Protein AF-A0A443LFC1-F1 (afdb_monomer_lite)

Organism: NCBI:txid1358

Foldseek 3Di:
DPPDDPLNVLQVLLVVQQVLLVVLLVVDDQWDQPCPVVPDDDPPSTDGSNCLNVLSVQSNVLSVCLVVCCVPDDPVVNVVSVVVSVVSSCVSVVVSVVSVVD

Secondary structure (DSSP, 8-state):
-PPPPHHHHHHHHHHHHHHHHHHHHHHS-SEE---GGGTS--S---EEGGGGGHHHHHHHHHHHHHHHHTTTS-HHHHHHHHHHHHHHHHHHHHHHHHHHH-

Structure (mmCIF, N/CA/C/O backbone):
data_AF-A0A443LFC1-F1
#
_entry.id   AF-A0A443LFC1-F1
#
loop_
_atom_site.group_PDB
_atom_site.id
_atom_site.type_symbol
_atom_site.label_atom_id
_atom_site.label_alt_id
_atom_site.label_comp_id
_atom_site.label_asym_id
_atom_site.label_entity_id
_atom_site.label_seq_id
_atom_site.pdbx_PDB_ins_code
_atom_site.Cartn_x
_atom_site.Cartn_y
_atom_site.Cartn_z
_atom_site.occupancy
_atom_site.B_iso_or_equiv
_atom_site.auth_seq_id
_atom_site.auth_comp_id
_atom_site.auth_asym_id
_atom_site.auth_atom_id
_atom_site.pdbx_PDB_model_num
ATOM 1 N N . MET A 1 1 ? 25.690 -10.803 1.299 1.00 41.12 1 MET A N 1
ATOM 2 C CA . MET A 1 1 ? 24.328 -10.240 1.474 1.00 41.12 1 MET A CA 1
ATOM 3 C C . MET A 1 1 ? 23.576 -10.351 0.150 1.00 41.12 1 MET A C 1
ATOM 5 O O . MET A 1 1 ? 24.086 -9.860 -0.850 1.00 41.12 1 MET A O 1
ATOM 9 N N . LYS A 1 2 ? 22.422 -11.035 0.097 1.00 43.47 2 LYS A N 1
ATOM 10 C CA . LYS A 1 2 ? 21.580 -11.079 -1.117 1.00 43.47 2 LYS A CA 1
ATOM 11 C C . LYS A 1 2 ? 20.999 -9.678 -1.3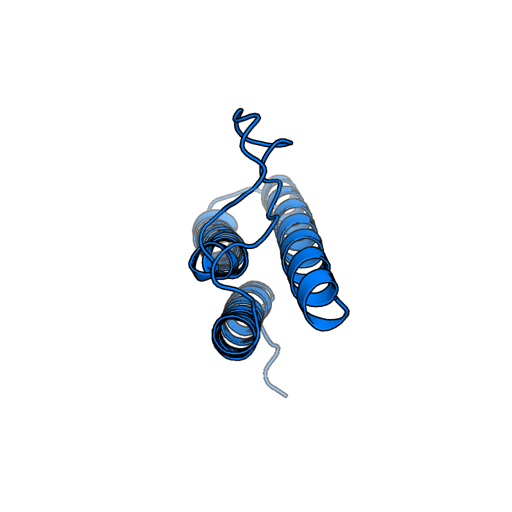53 1.00 43.47 2 LYS A C 1
ATOM 13 O O . LYS A 1 2 ? 20.335 -9.157 -0.464 1.00 43.47 2 LYS A O 1
ATOM 18 N N . LYS A 1 3 ? 21.259 -9.066 -2.517 1.00 48.81 3 LYS A N 1
ATOM 19 C CA . LYS A 1 3 ? 20.611 -7.804 -2.914 1.00 48.81 3 LYS A CA 1
ATOM 20 C C . LYS A 1 3 ? 19.103 -8.046 -2.970 1.00 48.81 3 LYS A C 1
ATOM 22 O O . LYS A 1 3 ? 18.643 -8.868 -3.759 1.00 48.81 3 LYS A O 1
ATOM 27 N N . ILE A 1 4 ? 18.351 -7.367 -2.111 1.00 56.28 4 ILE A N 1
ATOM 28 C CA . ILE A 1 4 ? 16.892 -7.354 -2.195 1.00 56.28 4 ILE A CA 1
ATOM 29 C C . ILE A 1 4 ? 16.545 -6.601 -3.480 1.00 56.28 4 ILE A C 1
ATOM 31 O O . ILE A 1 4 ? 16.905 -5.439 -3.649 1.00 56.28 4 ILE A O 1
ATOM 35 N N . GLU A 1 5 ? 15.895 -7.281 -4.418 1.00 72.75 5 GLU A N 1
ATOM 36 C CA . GLU A 1 5 ? 15.368 -6.636 -5.617 1.00 72.75 5 GLU A CA 1
ATOM 37 C C . GLU A 1 5 ? 14.223 -5.704 -5.194 1.00 72.75 5 GLU A C 1
ATOM 39 O O . GLU A 1 5 ? 13.313 -6.148 -4.499 1.00 72.75 5 GLU A O 1
ATOM 44 N N . LEU A 1 6 ? 14.244 -4.433 -5.619 1.00 71.44 6 LEU A N 1
ATOM 45 C CA . LEU A 1 6 ? 13.211 -3.433 -5.288 1.00 71.44 6 LEU A CA 1
ATOM 46 C C . LEU A 1 6 ? 11.757 -3.945 -5.405 1.00 71.44 6 LEU A C 1
ATOM 48 O O . LEU A 1 6 ? 10.976 -3.679 -4.498 1.00 71.44 6 LEU A O 1
ATOM 52 N N . PRO A 1 7 ? 11.368 -4.730 -6.432 1.00 73.88 7 PRO A N 1
ATOM 53 C CA . PRO A 1 7 ? 10.030 -5.327 -6.487 1.00 73.88 7 PRO A CA 1
ATOM 54 C C . PRO A 1 7 ? 9.680 -6.196 -5.269 1.00 73.88 7 PRO A C 1
ATOM 56 O O . PRO A 1 7 ? 8.554 -6.163 -4.784 1.00 73.88 7 PRO A O 1
ATOM 59 N N . ARG A 1 8 ? 10.650 -6.947 -4.733 1.00 84.06 8 ARG A N 1
ATOM 60 C CA . ARG A 1 8 ? 10.452 -7.788 -3.544 1.00 84.06 8 ARG A CA 1
ATOM 61 C C . ARG A 1 8 ? 10.298 -6.956 -2.276 1.00 84.06 8 ARG A C 1
ATOM 63 O O . ARG A 1 8 ? 9.591 -7.392 -1.377 1.00 84.06 8 ARG A O 1
ATOM 70 N N . LEU A 1 9 ? 10.921 -5.775 -2.215 1.00 88.81 9 LEU A N 1
ATOM 71 C CA . LEU A 1 9 ? 10.741 -4.837 -1.104 1.00 88.81 9 LEU A CA 1
ATOM 72 C C . LEU A 1 9 ? 9.286 -4.362 -1.023 1.00 88.81 9 LEU A C 1
ATOM 74 O O . LEU A 1 9 ? 8.703 -4.400 0.052 1.00 88.81 9 LEU A O 1
ATOM 78 N N . PHE A 1 10 ? 8.687 -3.978 -2.153 1.00 90.75 10 PHE A N 1
ATOM 79 C CA . PHE A 1 10 ? 7.296 -3.514 -2.196 1.00 90.75 10 PHE A CA 1
ATOM 80 C C . PHE A 1 10 ? 6.298 -4.607 -1.794 1.00 90.75 10 PHE A C 1
ATOM 82 O O . PHE A 1 10 ? 5.376 -4.355 -1.020 1.00 90.75 10 PHE A O 1
ATOM 89 N N . ILE A 1 11 ? 6.515 -5.841 -2.260 1.00 90.00 11 ILE A N 1
ATOM 90 C CA . ILE A 1 11 ? 5.692 -6.995 -1.866 1.00 90.00 11 ILE A CA 1
ATOM 91 C C . ILE A 1 11 ? 5.847 -7.281 -0.371 1.00 90.00 11 ILE A C 1
ATOM 93 O O . ILE A 1 11 ? 4.852 -7.445 0.330 1.00 90.00 11 ILE A O 1
ATOM 97 N N . PHE A 1 12 ? 7.084 -7.305 0.129 1.00 91.56 12 PHE A N 1
ATOM 98 C CA . PHE A 1 12 ? 7.355 -7.484 1.553 1.00 91.56 12 PHE A CA 1
ATOM 99 C C . PHE A 1 12 ? 6.654 -6.412 2.396 1.00 91.56 12 PHE A C 1
ATOM 101 O O . PHE A 1 12 ? 5.998 -6.739 3.380 1.00 91.56 12 PHE A O 1
ATOM 108 N N . TRP A 1 13 ? 6.734 -5.148 1.980 1.00 93.62 13 TRP A N 1
ATOM 109 C CA . TRP A 1 13 ? 6.086 -4.047 2.685 1.00 93.62 13 TRP A CA 1
ATOM 110 C C . TRP A 1 13 ? 4.562 -4.178 2.694 1.00 93.62 13 TRP A C 1
ATOM 112 O O . TRP A 1 13 ? 3.940 -3.974 3.728 1.00 93.62 13 TRP A O 1
ATOM 122 N N . SER A 1 14 ? 3.966 -4.626 1.586 1.00 92.69 14 SER A N 1
ATOM 123 C CA . SER A 1 14 ? 2.524 -4.902 1.518 1.00 92.69 14 SER A CA 1
ATOM 124 C C . SER A 1 14 ? 2.100 -5.943 2.562 1.00 92.69 14 SER A C 1
ATOM 126 O O . SER A 1 14 ? 1.069 -5.791 3.208 1.00 92.69 14 SER A O 1
ATOM 128 N N . ILE A 1 15 ? 2.909 -6.990 2.772 1.00 94.06 15 ILE A N 1
ATOM 129 C CA . ILE A 1 15 ? 2.654 -8.010 3.804 1.00 94.06 15 ILE A CA 1
ATOM 130 C C . ILE A 1 15 ? 2.712 -7.389 5.206 1.00 94.06 15 ILE A C 1
ATOM 132 O O . ILE A 1 15 ? 1.859 -7.686 6.042 1.00 94.06 15 ILE A O 1
ATOM 136 N N . VAL A 1 16 ? 3.680 -6.505 5.463 1.00 94.88 16 VAL A N 1
ATOM 137 C CA . VAL A 1 16 ? 3.756 -5.754 6.728 1.00 94.88 16 VAL A CA 1
ATOM 138 C C . VAL A 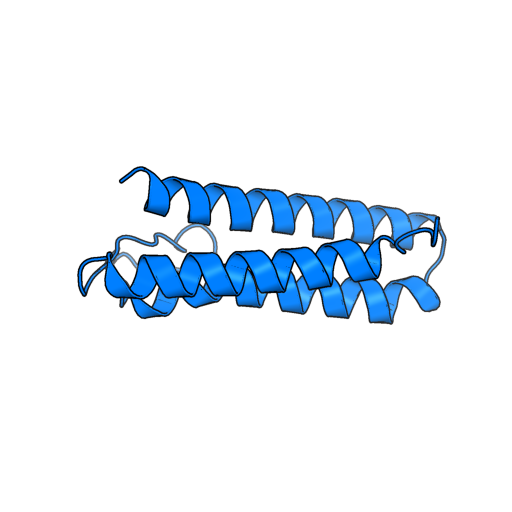1 16 ? 2.499 -4.903 6.923 1.00 94.88 16 VAL A C 1
ATOM 140 O O . VAL A 1 16 ? 1.892 -4.957 7.991 1.00 94.88 16 VAL A O 1
ATOM 143 N N . GLU A 1 17 ? 2.053 -4.183 5.893 1.00 94.31 17 GLU A N 1
ATOM 144 C CA . GLU A 1 17 ? 0.816 -3.398 5.938 1.00 94.31 17 GLU A CA 1
ATOM 145 C C . GLU A 1 17 ? -0.422 -4.274 6.199 1.00 94.31 17 GLU A C 1
ATOM 147 O O . GLU A 1 17 ? -1.281 -3.880 6.985 1.00 94.31 17 GLU A O 1
ATOM 152 N N . PHE A 1 18 ? -0.502 -5.486 5.632 1.00 95.88 18 PHE A N 1
ATOM 153 C CA . PHE A 1 18 ? -1.570 -6.449 5.939 1.00 95.88 18 PHE A CA 1
ATOM 154 C C . PHE A 1 18 ? -1.581 -6.862 7.414 1.00 95.88 18 PHE A C 1
ATOM 156 O O . PHE A 1 18 ? -2.651 -6.945 8.017 1.00 95.88 18 PHE A O 1
ATOM 163 N N . ILE A 1 19 ? -0.409 -7.103 8.007 1.00 95.62 19 ILE A N 1
ATOM 164 C CA . ILE A 1 19 ? -0.292 -7.449 9.430 1.00 95.62 19 ILE A CA 1
ATOM 165 C C . ILE A 1 19 ? -0.758 -6.275 10.297 1.00 95.62 19 ILE A C 1
ATOM 167 O O . ILE A 1 19 ? -1.556 -6.468 11.214 1.00 95.62 19 ILE A O 1
ATOM 171 N N . VAL A 1 20 ? -0.309 -5.055 9.991 1.00 94.00 20 VAL A N 1
ATOM 172 C CA . VAL A 1 20 ? -0.709 -3.846 10.729 1.00 94.00 20 VAL A CA 1
ATOM 173 C C . VAL A 1 20 ? -2.212 -3.598 10.596 1.00 94.00 20 VAL A C 1
ATOM 175 O O . VAL A 1 20 ? -2.881 -3.382 11.605 1.00 94.00 20 VAL A O 1
ATOM 178 N N . ALA A 1 21 ? -2.769 -3.706 9.387 1.00 92.12 21 ALA A N 1
ATOM 179 C CA . ALA A 1 21 ? -4.207 -3.615 9.145 1.00 92.12 21 ALA A CA 1
ATOM 180 C C . ALA A 1 21 ? -4.986 -4.678 9.936 1.00 92.12 21 ALA A C 1
ATOM 182 O O . ALA A 1 21 ? -6.026 -4.371 10.512 1.00 92.12 21 ALA A O 1
ATOM 183 N N . GLY A 1 22 ? -4.457 -5.903 10.031 1.00 93.62 22 GLY A N 1
ATOM 184 C CA . GLY A 1 22 ? -5.020 -6.973 10.853 1.00 93.62 22 GLY A CA 1
ATOM 185 C C . GLY A 1 22 ? -5.063 -6.620 12.338 1.00 93.62 22 GLY A C 1
ATOM 186 O O . GLY A 1 22 ? -6.101 -6.782 12.973 1.00 93.62 22 GLY A O 1
ATOM 187 N N . ILE A 1 23 ? -3.977 -6.074 12.888 1.00 92.81 23 ILE A N 1
ATOM 188 C CA . ILE A 1 23 ? -3.937 -5.602 14.283 1.00 92.81 23 ILE A CA 1
ATOM 189 C C . ILE A 1 23 ? -4.948 -4.469 14.498 1.00 92.81 23 ILE A C 1
ATOM 191 O O . ILE A 1 23 ? -5.677 -4.464 15.491 1.00 92.81 23 ILE A O 1
ATOM 195 N N . LEU A 1 24 ? -5.013 -3.516 13.567 1.00 89.94 24 LEU A N 1
ATOM 196 C CA . LEU A 1 24 ? -5.921 -2.375 13.645 1.00 89.94 24 LEU A CA 1
ATOM 197 C C . LEU A 1 24 ? -7.386 -2.782 13.517 1.00 89.94 24 LEU A C 1
ATOM 199 O O . LEU A 1 24 ? -8.221 -2.226 14.219 1.00 89.94 24 LEU A O 1
ATOM 203 N N . TYR A 1 25 ? -7.710 -3.787 12.707 1.00 90.06 25 TYR A N 1
ATOM 204 C CA . TYR A 1 25 ? -9.073 -4.299 12.573 1.00 90.06 25 TYR A CA 1
ATOM 205 C C . TYR A 1 25 ? -9.688 -4.707 13.924 1.00 90.06 25 TYR A C 1
ATOM 207 O O . TYR A 1 25 ? -10.872 -4.467 14.157 1.00 90.06 25 TYR A O 1
ATOM 215 N N . PHE A 1 26 ? -8.891 -5.270 14.838 1.00 89.19 26 PHE A N 1
ATOM 216 C CA . PHE A 1 26 ? -9.357 -5.636 16.182 1.00 89.19 26 PHE A CA 1
ATOM 217 C C . PHE A 1 26 ? -9.445 -4.455 17.157 1.00 89.19 26 PHE A C 1
ATOM 219 O O . PHE A 1 26 ? -10.138 -4.561 18.165 1.00 89.19 26 PHE A O 1
ATOM 226 N N . LYS A 1 27 ? -8.748 -3.348 16.880 1.00 88.19 27 LYS A N 1
ATOM 227 C CA . LYS A 1 27 ? -8.740 -2.147 17.730 1.00 88.19 27 LYS A CA 1
ATOM 228 C C . LYS A 1 27 ? -9.752 -1.093 17.291 1.00 88.19 27 LYS A C 1
ATOM 230 O O . LYS A 1 27 ? -10.230 -0.329 18.122 1.00 88.19 27 LYS A O 1
ATOM 235 N N . LEU A 1 28 ? -10.047 -1.031 15.997 1.00 85.31 28 LEU A N 1
ATOM 236 C CA . LEU A 1 28 ? -10.885 0.007 15.420 1.00 85.31 28 LEU A CA 1
ATOM 237 C C . LEU A 1 28 ? -12.373 -0.218 15.739 1.00 85.31 28 LEU A C 1
ATOM 239 O O . LEU A 1 28 ? -12.842 -1.365 15.749 1.00 85.31 28 LEU A O 1
ATOM 243 N N . PRO A 1 29 ? -13.137 0.872 15.951 1.00 83.69 29 PRO A N 1
ATOM 244 C CA . PRO A 1 29 ? -14.590 0.801 16.079 1.00 83.69 29 PRO A CA 1
ATOM 245 C C . PRO A 1 29 ? -15.212 0.248 14.792 1.00 83.69 29 PRO A C 1
ATOM 247 O O . PRO A 1 29 ? -14.617 0.353 13.724 1.00 83.69 29 PRO A O 1
ATOM 250 N N . GLU A 1 30 ? -16.419 -0.324 14.869 1.00 80.06 30 GLU A N 1
ATOM 251 C CA . GLU A 1 30 ? -17.085 -0.963 13.716 1.00 80.06 30 GLU A CA 1
ATOM 252 C C . GLU A 1 30 ? -17.190 -0.051 12.487 1.00 80.06 30 GLU A C 1
ATOM 254 O O . GLU A 1 30 ? -17.050 -0.510 11.350 1.00 80.06 30 GLU A O 1
ATOM 259 N N . THR A 1 31 ? -17.373 1.246 12.727 1.00 77.00 31 THR A N 1
ATOM 260 C CA . THR A 1 31 ? -17.364 2.297 11.713 1.00 77.00 31 THR A CA 1
ATOM 261 C C . THR A 1 31 ? -16.108 3.144 11.834 1.00 77.00 31 THR A C 1
ATOM 263 O O . THR A 1 31 ? -15.889 3.799 12.856 1.00 77.00 31 THR A O 1
ATOM 266 N N . ILE A 1 32 ? -15.329 3.206 10.760 1.00 73.12 32 ILE A N 1
ATOM 267 C CA . ILE A 1 32 ? -14.156 4.069 10.653 1.00 73.12 32 ILE A CA 1
ATOM 268 C C . ILE A 1 32 ? -14.376 5.136 9.595 1.00 73.12 32 ILE A C 1
ATOM 270 O O . ILE A 1 32 ? -14.942 4.888 8.527 1.00 73.12 32 ILE A O 1
ATOM 274 N N . LYS A 1 33 ? -13.887 6.343 9.881 1.00 67.00 33 LYS A N 1
ATOM 275 C CA . LYS A 1 33 ? -13.878 7.425 8.902 1.00 67.00 33 LYS A CA 1
ATOM 276 C C . LYS A 1 33 ? -12.705 7.268 7.947 1.00 67.00 33 LYS A C 1
ATOM 278 O O . LYS A 1 33 ? -11.755 8.042 7.999 1.00 67.00 33 LYS A O 1
ATOM 283 N N . ILE A 1 34 ? -12.763 6.273 7.063 1.00 62.59 34 ILE A N 1
ATOM 284 C CA . ILE A 1 34 ? -11.891 6.288 5.889 1.00 62.59 34 ILE A CA 1
ATOM 285 C C . ILE A 1 34 ? -12.575 7.127 4.823 1.00 62.59 34 ILE A C 1
ATOM 287 O O . ILE A 1 34 ? -13.511 6.688 4.156 1.00 62.59 34 ILE A O 1
ATOM 291 N N . ASN A 1 35 ? -12.095 8.354 4.661 1.00 57.09 35 ASN A N 1
ATOM 292 C CA . ASN A 1 35 ? -12.530 9.204 3.573 1.00 57.09 35 ASN A CA 1
ATOM 293 C C . ASN A 1 35 ? -11.734 8.838 2.312 1.00 57.09 35 ASN A C 1
ATOM 295 O O . ASN A 1 35 ? -10.765 9.504 1.959 1.00 57.09 35 ASN A O 1
ATOM 299 N N . PHE A 1 36 ? -12.161 7.789 1.601 1.00 54.25 36 PHE A N 1
ATOM 300 C CA . PHE A 1 36 ? -11.714 7.554 0.219 1.00 54.25 36 PHE A CA 1
ATOM 301 C C . PHE A 1 36 ? -12.233 8.641 -0.744 1.00 54.25 36 PHE A C 1
ATOM 303 O O . PHE A 1 36 ? -11.994 8.551 -1.943 1.00 54.25 36 PHE A O 1
ATOM 310 N N . GLY A 1 37 ? -12.942 9.667 -0.247 1.00 44.06 37 GLY A N 1
ATOM 311 C CA . GLY A 1 37 ? -13.615 10.722 -1.006 1.00 44.06 37 GLY A CA 1
ATOM 312 C C . GLY A 1 37 ? -12.724 11.644 -1.843 1.00 44.06 37 GLY A C 1
ATOM 313 O O . GLY A 1 37 ? -13.266 12.462 -2.576 1.00 44.06 37 GLY A O 1
ATOM 314 N N . TYR A 1 38 ? -11.396 11.496 -1.817 1.00 44.19 38 TYR A N 1
ATOM 315 C CA . TYR A 1 38 ? -10.557 12.057 -2.886 1.00 44.19 38 TYR A CA 1
ATOM 316 C C . TYR A 1 38 ? -10.527 11.195 -4.157 1.00 44.19 38 TYR A C 1
ATOM 318 O O . TYR A 1 38 ? -10.094 11.672 -5.199 1.00 44.19 38 TYR A O 1
ATOM 326 N N . ILE A 1 39 ? -10.978 9.941 -4.089 1.00 46.88 39 ILE A N 1
ATOM 327 C CA . ILE A 1 39 ? -10.898 8.984 -5.194 1.00 46.88 39 ILE A CA 1
ATOM 328 C C . ILE A 1 39 ? -12.293 8.640 -5.730 1.00 46.88 39 ILE A C 1
ATOM 330 O O . ILE A 1 39 ? -12.465 8.705 -6.940 1.00 46.88 39 ILE A O 1
ATOM 334 N N . LEU A 1 40 ? -13.315 8.357 -4.908 1.00 40.00 40 LEU A N 1
ATOM 335 C CA . LEU A 1 40 ? -14.652 7.990 -5.422 1.00 40.00 40 LEU A CA 1
ATOM 336 C C . LEU A 1 40 ? -15.789 8.378 -4.450 1.00 40.00 40 LEU A C 1
ATOM 338 O O . LEU A 1 40 ? -16.129 7.639 -3.533 1.00 40.00 40 LEU A O 1
ATOM 342 N N . THR A 1 41 ? -16.349 9.572 -4.651 1.00 41.31 41 THR A N 1
ATOM 343 C CA . THR A 1 41 ? -17.749 9.978 -4.385 1.00 41.31 41 THR A CA 1
ATOM 344 C C . THR A 1 41 ? -18.594 9.115 -3.422 1.00 41.31 41 THR A C 1
ATOM 346 O O . THR A 1 41 ? -19.317 8.219 -3.852 1.00 41.31 41 THR A O 1
ATOM 349 N N . SER A 1 42 ? -18.622 9.466 -2.134 1.00 41.81 42 SER A N 1
ATOM 350 C CA . SER A 1 42 ? -19.827 9.356 -1.294 1.00 41.81 42 SER A CA 1
ATOM 351 C C . SER A 1 42 ? -19.714 10.305 -0.091 1.00 41.81 42 SER A C 1
ATOM 353 O O . SER A 1 42 ? -18.670 10.324 0.560 1.00 41.81 42 SER A O 1
ATOM 355 N N . PRO A 1 43 ? -20.759 11.085 0.246 1.00 48.88 43 PRO A N 1
ATOM 356 C CA . PRO A 1 43 ? -20.781 11.946 1.432 1.00 48.88 43 PRO A CA 1
ATOM 357 C C . PRO A 1 43 ? -20.910 11.161 2.751 1.00 48.88 43 PRO A C 1
ATOM 359 O O . PRO A 1 43 ? -20.842 11.745 3.834 1.00 48.88 43 PRO A O 1
ATOM 362 N N . VAL A 1 44 ? -21.070 9.835 2.694 1.00 50.38 44 VAL A N 1
ATOM 363 C CA . VAL A 1 44 ? -21.125 8.985 3.886 1.00 50.38 44 VAL A CA 1
ATOM 364 C C . VAL A 1 44 ? -19.701 8.614 4.292 1.00 50.38 44 VAL A C 1
ATOM 366 O O . VAL A 1 44 ? -19.145 7.603 3.881 1.00 50.38 44 VAL A O 1
ATOM 369 N N . SER A 1 45 ? -19.109 9.467 5.126 1.00 55.53 45 SER A N 1
ATOM 370 C CA . SER A 1 45 ? -17.757 9.327 5.689 1.00 55.53 45 SER A CA 1
ATOM 371 C C . SER A 1 45 ? -17.570 8.143 6.652 1.00 55.53 45 SER A C 1
ATOM 373 O O . SER A 1 45 ? -16.635 8.166 7.440 1.00 55.53 45 SER A O 1
ATOM 375 N N . GLN A 1 46 ? -18.444 7.135 6.651 1.00 57.88 46 GLN A N 1
ATOM 376 C CA . GLN A 1 46 ? -18.386 5.997 7.572 1.00 57.88 46 GLN A CA 1
ATOM 377 C C . GLN A 1 46 ? -18.292 4.698 6.773 1.00 57.88 46 GLN A C 1
ATOM 379 O O . GLN A 1 46 ? -19.271 4.231 6.196 1.00 57.88 46 GLN A O 1
ATOM 384 N N . GLY A 1 47 ? -17.086 4.140 6.717 1.00 63.00 47 GLY A N 1
ATOM 385 C CA . GLY A 1 47 ? -16.818 2.823 6.153 1.00 63.00 47 GLY A CA 1
ATOM 386 C C . GLY A 1 47 ? -16.784 1.758 7.245 1.00 63.00 47 GLY A C 1
ATOM 387 O O . GLY A 1 47 ? -16.490 2.051 8.403 1.00 63.00 47 GLY A O 1
ATOM 388 N N . ASN A 1 48 ? -17.054 0.507 6.876 1.00 76.56 48 ASN A N 1
ATOM 389 C CA . ASN A 1 48 ? -16.823 -0.637 7.759 1.00 76.56 48 ASN A CA 1
ATOM 390 C C . ASN A 1 48 ? -15.331 -0.695 8.132 1.00 76.56 48 ASN A C 1
ATOM 392 O O . ASN A 1 48 ? -14.483 -0.476 7.266 1.00 76.56 48 ASN A O 1
ATOM 396 N N . ARG A 1 49 ? -14.987 -1.035 9.379 1.00 81.44 49 ARG A N 1
ATOM 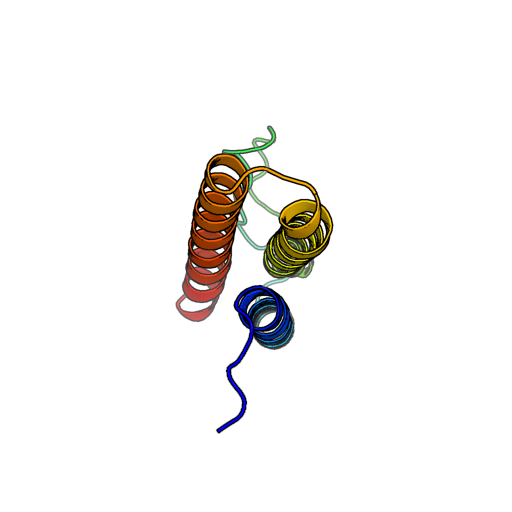397 C CA . ARG A 1 49 ? -13.593 -1.258 9.812 1.00 81.44 49 ARG A CA 1
ATOM 398 C C . ARG A 1 49 ? -12.783 -2.184 8.904 1.00 81.44 49 ARG A C 1
ATOM 400 O O . ARG A 1 49 ? -11.577 -2.009 8.780 1.00 81.44 49 ARG A O 1
ATOM 407 N N . ALA A 1 50 ? -13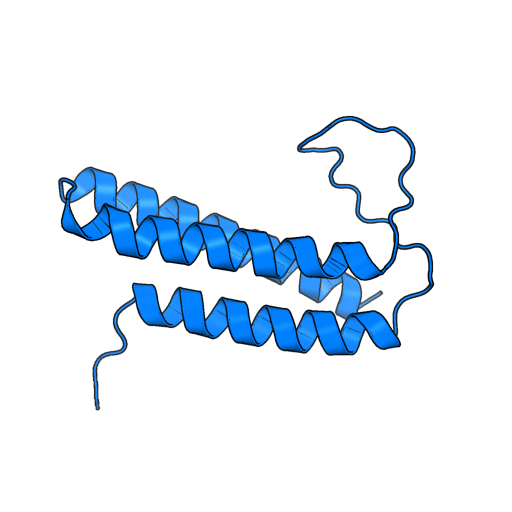.436 -3.123 8.215 1.00 83.75 50 ALA A N 1
ATOM 408 C CA . ALA A 1 50 ? -12.809 -3.990 7.216 1.00 83.75 50 ALA A CA 1
ATOM 409 C C . ALA A 1 50 ? -12.169 -3.213 6.048 1.00 83.75 50 ALA A C 1
ATOM 411 O O . ALA A 1 50 ? -11.258 -3.715 5.397 1.00 83.75 50 ALA A O 1
ATOM 412 N N . TYR A 1 51 ? -12.587 -1.973 5.791 1.00 85.06 51 TYR A N 1
ATOM 413 C CA . TYR A 1 51 ? -12.033 -1.141 4.721 1.00 85.06 51 TYR A CA 1
ATOM 414 C C . TYR A 1 51 ? -10.588 -0.704 4.972 1.00 85.06 51 TYR A C 1
ATOM 416 O O . TYR A 1 51 ? -9.936 -0.223 4.046 1.00 85.06 51 TYR A O 1
ATOM 424 N N . ILE A 1 52 ? -10.043 -0.920 6.174 1.00 86.56 52 ILE A N 1
ATOM 425 C CA . ILE A 1 52 ? -8.614 -0.705 6.411 1.00 86.56 52 ILE A CA 1
ATOM 426 C C . ILE A 1 52 ? -7.730 -1.628 5.561 1.00 86.56 52 ILE A C 1
ATOM 428 O O . ILE A 1 52 ? -6.622 -1.244 5.195 1.00 86.56 52 ILE A O 1
ATOM 432 N N . PHE A 1 53 ? -8.237 -2.803 5.167 1.00 89.88 53 PHE A N 1
ATOM 433 C CA . PHE A 1 53 ? -7.523 -3.732 4.287 1.00 89.88 53 PHE A CA 1
ATOM 434 C C . PHE A 1 53 ? -7.411 -3.241 2.841 1.00 89.88 53 PHE A C 1
ATOM 436 O O . PHE A 1 53 ? -6.579 -3.744 2.091 1.00 89.88 53 PHE A O 1
ATOM 443 N N . THR A 1 54 ? -8.180 -2.232 2.433 1.00 88.25 54 THR A N 1
ATOM 444 C CA . THR A 1 54 ? -8.053 -1.654 1.091 1.00 88.25 54 THR A CA 1
ATOM 445 C C . THR A 1 54 ? -6.673 -1.022 0.883 1.00 88.25 54 THR A C 1
ATOM 447 O O . THR A 1 54 ? -6.135 -1.099 -0.216 1.00 88.25 54 THR A O 1
ATOM 450 N N . LEU A 1 55 ? -6.062 -0.454 1.931 1.00 90.31 55 LEU A N 1
ATOM 451 C CA . LEU A 1 55 ? -4.725 0.150 1.861 1.00 90.31 55 LEU A CA 1
ATOM 452 C C . LEU A 1 55 ? -3.643 -0.877 1.462 1.00 90.31 55 LEU A C 1
ATOM 454 O O . LEU A 1 55 ? -3.048 -0.705 0.395 1.00 90.31 55 LEU A O 1
ATOM 458 N N . PRO A 1 56 ? -3.432 -1.982 2.210 1.00 92.62 56 PRO A N 1
ATOM 459 C CA . PRO A 1 56 ? -2.451 -2.992 1.819 1.00 92.62 56 PRO A CA 1
ATOM 460 C C . PRO A 1 56 ? -2.794 -3.686 0.495 1.00 92.62 56 PRO A C 1
ATOM 462 O O . PRO A 1 56 ? -1.887 -4.076 -0.238 1.00 92.62 56 PRO A O 1
ATOM 465 N N . VAL A 1 57 ? -4.080 -3.813 0.136 1.00 91.88 57 VAL A N 1
ATOM 466 C CA . VAL A 1 57 ? -4.487 -4.351 -1.175 1.00 91.88 57 VAL A CA 1
ATOM 467 C C . VAL A 1 57 ? -4.011 -3.444 -2.312 1.00 91.88 57 VAL A C 1
ATOM 469 O O . VAL A 1 57 ? -3.432 -3.940 -3.278 1.00 91.88 57 VAL A O 1
ATOM 472 N N . VAL A 1 58 ? -4.212 -2.128 -2.204 1.00 91.19 58 VAL A N 1
ATOM 473 C CA . VAL A 1 58 ? -3.755 -1.157 -3.213 1.00 91.19 58 VAL A CA 1
ATOM 474 C C . VAL A 1 58 ? -2.234 -1.212 -3.367 1.00 91.19 58 VAL A C 1
ATOM 476 O O . VAL A 1 58 ? -1.735 -1.276 -4.495 1.00 91.19 58 VAL A O 1
ATOM 479 N N . MET A 1 59 ? -1.498 -1.270 -2.253 1.00 93.38 59 MET A N 1
ATOM 480 C CA . MET A 1 59 ? -0.040 -1.400 -2.274 1.00 93.38 59 MET A CA 1
ATOM 481 C C . MET A 1 59 ? 0.412 -2.707 -2.940 1.00 93.38 59 MET A C 1
ATOM 483 O O . MET A 1 59 ? 1.285 -2.703 -3.811 1.00 93.38 59 MET A O 1
ATOM 487 N N . PHE A 1 60 ? -0.232 -3.825 -2.601 1.00 91.94 60 PHE A N 1
ATOM 488 C CA . PHE A 1 60 ? 0.090 -5.137 -3.157 1.00 91.94 60 PHE A CA 1
ATOM 489 C C . PHE A 1 60 ? -0.160 -5.213 -4.667 1.00 91.94 60 PHE A C 1
ATOM 491 O O . PHE A 1 60 ? 0.696 -5.687 -5.418 1.00 91.94 60 PHE A O 1
ATOM 498 N N . VAL A 1 61 ? -1.302 -4.700 -5.134 1.00 91.38 61 VAL A N 1
ATOM 499 C CA . VAL A 1 61 ? -1.626 -4.636 -6.568 1.00 91.38 61 VAL A CA 1
ATOM 500 C C . VAL A 1 61 ? -0.608 -3.765 -7.303 1.00 91.38 61 VAL A C 1
ATOM 502 O O . VAL A 1 61 ? -0.066 -4.194 -8.322 1.00 91.38 61 VAL A O 1
ATOM 505 N N . SER A 1 62 ? -0.277 -2.587 -6.765 1.00 91.44 62 SER A N 1
ATOM 506 C CA . SER A 1 62 ? 0.756 -1.707 -7.329 1.00 91.44 62 SER A CA 1
ATOM 507 C C . SER A 1 62 ? 2.120 -2.409 -7.428 1.00 91.44 62 SER A C 1
ATOM 509 O O . SER A 1 62 ? 2.788 -2.350 -8.466 1.00 91.44 62 SER A O 1
ATOM 511 N N . ALA A 1 63 ? 2.513 -3.159 -6.393 1.00 91.50 63 ALA A N 1
ATOM 512 C CA . ALA A 1 63 ? 3.750 -3.934 -6.372 1.00 91.50 63 ALA A CA 1
ATOM 513 C C . ALA A 1 63 ? 3.795 -5.023 -7.455 1.00 91.50 63 ALA A C 1
ATOM 515 O O . ALA A 1 63 ? 4.807 -5.144 -8.156 1.00 91.50 63 ALA A O 1
ATOM 516 N N . ILE A 1 64 ? 2.705 -5.779 -7.629 1.00 89.88 64 ILE A N 1
ATOM 517 C CA . ILE A 1 64 ? 2.585 -6.801 -8.680 1.00 89.88 64 ILE A CA 1
ATOM 518 C C . ILE A 1 64 ? 2.671 -6.159 -10.062 1.00 89.88 64 ILE A C 1
ATOM 520 O O . ILE A 1 64 ? 3.428 -6.633 -10.909 1.00 89.88 64 ILE A O 1
ATOM 524 N N . VAL A 1 65 ? 1.939 -5.065 -10.288 1.00 88.69 65 VAL A N 1
ATOM 525 C CA . VAL A 1 65 ? 1.940 -4.344 -11.567 1.00 88.69 65 VAL A CA 1
ATOM 526 C C . VAL A 1 65 ? 3.347 -3.851 -11.900 1.00 88.69 65 VAL A C 1
ATOM 528 O O . VAL A 1 65 ? 3.835 -4.096 -13.003 1.00 88.69 65 VAL A O 1
ATOM 531 N N . PHE A 1 66 ? 4.057 -3.246 -10.943 1.00 88.19 66 PHE A N 1
ATOM 532 C CA . PH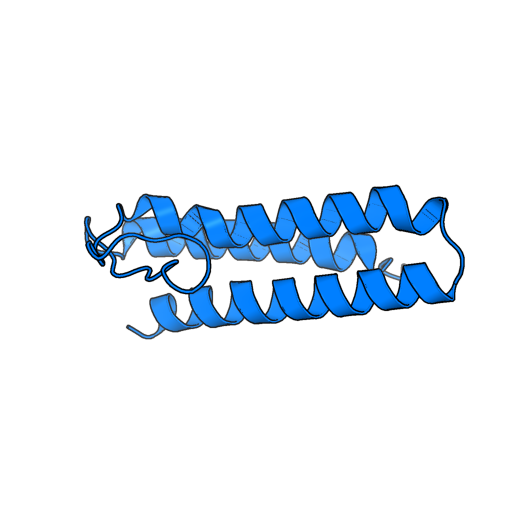E A 1 66 ? 5.453 -2.843 -11.129 1.00 88.19 66 PHE A CA 1
ATOM 533 C C . PHE A 1 66 ? 6.359 -4.034 -11.462 1.00 88.19 66 PHE A C 1
ATOM 535 O O . PHE A 1 66 ? 7.169 -3.959 -12.388 1.00 88.19 66 PHE A O 1
ATOM 542 N N . GLN A 1 67 ? 6.229 -5.151 -10.743 1.00 87.75 67 GLN A N 1
ATOM 543 C CA . GLN A 1 67 ? 7.044 -6.342 -10.986 1.00 87.75 67 GLN A CA 1
ATOM 544 C C . GLN A 1 67 ? 6.792 -6.940 -12.375 1.00 87.75 67 GLN A C 1
ATOM 546 O O . GLN A 1 67 ? 7.752 -7.287 -13.066 1.00 87.75 67 GLN A O 1
ATOM 551 N N . ALA A 1 68 ? 5.528 -7.044 -12.781 1.00 85.44 68 ALA A N 1
ATOM 552 C CA . ALA A 1 68 ? 5.132 -7.599 -14.068 1.00 85.44 68 ALA A CA 1
ATOM 553 C C . ALA A 1 68 ? 5.608 -6.710 -15.222 1.00 85.44 68 ALA A C 1
ATOM 555 O O . ALA A 1 68 ? 6.232 -7.190 -16.165 1.00 85.44 68 ALA A O 1
ATOM 556 N N . LEU A 1 69 ? 5.373 -5.403 -15.118 1.00 84.31 69 LEU A N 1
ATOM 557 C CA . LEU A 1 69 ? 5.599 -4.458 -16.207 1.00 84.31 69 LEU A CA 1
ATOM 558 C C . LEU A 1 69 ? 7.050 -3.977 -16.324 1.00 84.31 69 LEU A C 1
ATOM 560 O O . LEU A 1 69 ? 7.516 -3.692 -17.426 1.00 84.31 69 LEU A O 1
ATOM 564 N N . SER A 1 70 ? 7.808 -3.936 -15.224 1.00 79.81 70 SER A N 1
ATOM 565 C CA . SER A 1 70 ? 9.212 -3.485 -15.237 1.00 79.81 70 SER A CA 1
ATOM 566 C C . SER A 1 70 ? 10.144 -4.330 -16.114 1.00 79.81 70 SER A C 1
ATOM 568 O O . SER A 1 70 ? 11.251 -3.883 -16.413 1.00 79.81 70 SER A O 1
ATOM 570 N N . ARG A 1 71 ? 9.712 -5.529 -16.531 1.00 75.00 71 ARG A N 1
ATOM 571 C CA . ARG A 1 71 ? 10.453 -6.418 -17.440 1.00 75.00 71 ARG A CA 1
ATOM 572 C C . ARG A 1 71 ? 10.306 -6.058 -18.917 1.00 75.00 71 ARG A C 1
ATOM 574 O O . ARG A 1 71 ? 11.179 -6.420 -19.696 1.00 75.00 71 ARG A O 1
ATOM 581 N N . TYR A 1 72 ? 9.225 -5.378 -19.294 1.00 76.94 72 TYR A N 1
ATOM 582 C CA . TYR A 1 72 ? 8.848 -5.175 -20.698 1.00 76.94 72 TYR A CA 1
ATOM 583 C C . TYR A 1 72 ? 9.072 -3.746 -21.190 1.00 76.94 72 TYR A C 1
ATOM 585 O O . TYR A 1 72 ? 9.024 -3.493 -22.391 1.00 76.94 72 TYR A O 1
ATOM 593 N N . TYR A 1 73 ? 9.315 -2.806 -20.278 1.00 78.31 73 TYR A N 1
ATOM 594 C CA . TYR A 1 73 ? 9.362 -1.391 -20.610 1.00 78.31 73 TYR A CA 1
ATOM 595 C C . TYR A 1 73 ? 10.764 -0.794 -20.679 1.00 78.31 73 TYR A C 1
ATOM 597 O O . TYR A 1 73 ? 11.717 -1.279 -20.067 1.00 78.31 73 TYR A O 1
ATOM 605 N N . SER A 1 74 ? 10.853 0.328 -21.402 1.00 85.38 74 SER A N 1
ATOM 606 C CA . SER A 1 74 ? 12.056 1.151 -21.468 1.00 85.38 74 SER A CA 1
ATOM 607 C C . SER A 1 74 ? 12.483 1.637 -20.069 1.00 85.38 74 SER A C 1
ATOM 609 O O . SER A 1 74 ? 11.646 1.757 -19.163 1.00 85.38 74 SER A O 1
ATOM 611 N N . PRO A 1 75 ? 13.773 1.967 -19.868 1.00 83.94 75 PRO A N 1
ATOM 612 C CA . PRO A 1 75 ? 14.287 2.419 -18.573 1.00 83.94 75 PRO A CA 1
ATOM 613 C C . PRO A 1 75 ? 13.517 3.611 -17.988 1.00 83.94 75 PRO A C 1
ATOM 615 O O . PRO A 1 75 ? 13.278 3.657 -16.782 1.00 83.94 75 PRO A O 1
ATOM 618 N N . TYR A 1 76 ? 13.073 4.538 -18.843 1.00 84.44 76 TYR A N 1
ATOM 619 C CA . TYR A 1 76 ? 12.307 5.722 -18.445 1.00 84.44 76 TYR A CA 1
ATOM 620 C C . TYR A 1 76 ? 10.939 5.366 -17.862 1.00 84.44 76 TYR A C 1
ATOM 622 O O . TYR A 1 76 ? 10.571 5.856 -16.795 1.00 84.44 76 TYR A O 1
ATOM 630 N N . LEU A 1 77 ? 10.199 4.465 -18.512 1.00 84.25 77 LEU A N 1
ATOM 631 C CA . LEU A 1 77 ? 8.882 4.060 -18.024 1.00 84.25 77 LEU A CA 1
ATOM 632 C C . LEU A 1 77 ? 8.998 3.180 -16.772 1.00 84.25 77 LEU A C 1
ATOM 634 O O . LEU A 1 77 ? 8.173 3.272 -15.866 1.00 84.25 77 LEU A O 1
ATOM 638 N N . ARG A 1 78 ? 10.066 2.379 -16.665 1.00 86.06 78 ARG A N 1
ATOM 639 C CA . ARG A 1 78 ? 10.383 1.635 -15.439 1.00 86.06 78 ARG A CA 1
ATOM 640 C C . ARG A 1 78 ? 10.645 2.570 -14.256 1.00 86.06 78 ARG A C 1
ATOM 642 O O . ARG A 1 78 ? 10.196 2.272 -13.152 1.00 86.06 78 ARG A O 1
ATOM 649 N N . TYR A 1 79 ? 11.346 3.683 -14.476 1.00 87.88 79 TYR A N 1
ATOM 650 C CA . TYR A 1 79 ? 11.559 4.697 -13.442 1.00 87.88 79 TYR A CA 1
ATOM 651 C C . TYR A 1 79 ? 10.248 5.391 -13.052 1.00 87.88 79 TYR A C 1
ATOM 653 O O . TYR A 1 79 ? 9.966 5.534 -11.867 1.00 87.88 79 TYR A O 1
ATOM 661 N N . LEU A 1 80 ? 9.402 5.735 -14.026 1.00 88.94 80 LEU A N 1
ATOM 662 C CA . LEU A 1 80 ? 8.080 6.307 -13.757 1.00 88.94 80 LEU A CA 1
ATOM 663 C C . LEU A 1 80 ? 7.217 5.375 -12.890 1.00 88.94 80 LEU A C 1
ATOM 665 O O . LEU A 1 80 ? 6.673 5.805 -11.875 1.00 88.94 80 LEU A O 1
ATOM 669 N N . LEU A 1 81 ? 7.137 4.087 -13.242 1.00 88.56 81 LEU A N 1
ATOM 670 C CA . LEU A 1 81 ? 6.394 3.098 -12.454 1.00 88.56 81 LEU A CA 1
ATOM 671 C C . LEU A 1 81 ? 6.978 2.921 -11.047 1.00 88.56 81 LEU A C 1
ATOM 673 O O . LEU A 1 81 ? 6.225 2.707 -10.102 1.00 88.56 81 LEU A O 1
ATOM 677 N N . LEU A 1 82 ? 8.302 3.028 -10.890 1.00 90.31 82 LEU A N 1
ATOM 678 C CA . LEU A 1 82 ? 8.940 3.005 -9.575 1.00 90.31 82 LEU A CA 1
ATOM 679 C C . LEU A 1 82 ? 8.478 4.189 -8.719 1.00 90.31 82 LEU A C 1
ATOM 681 O O . LEU A 1 82 ? 8.100 3.984 -7.570 1.00 90.31 82 LEU A O 1
ATOM 685 N N . VAL A 1 83 ? 8.481 5.405 -9.274 1.00 91.50 83 VAL A N 1
ATOM 686 C CA . VAL A 1 83 ? 8.030 6.616 -8.569 1.00 91.50 83 VAL A CA 1
ATOM 687 C C . VAL A 1 83 ? 6.571 6.480 -8.138 1.00 91.50 83 VAL A C 1
ATOM 689 O O . VAL A 1 83 ? 6.257 6.733 -6.979 1.00 91.50 83 VAL A O 1
ATOM 692 N N . ILE A 1 84 ? 5.696 6.008 -9.031 1.00 91.06 84 ILE A N 1
ATOM 693 C CA . ILE A 1 84 ? 4.285 5.754 -8.707 1.00 91.06 84 ILE A CA 1
ATOM 694 C C . ILE A 1 84 ? 4.172 4.762 -7.545 1.00 91.06 84 ILE A C 1
ATOM 696 O O . ILE A 1 84 ? 3.457 5.023 -6.584 1.00 91.06 84 ILE A O 1
ATOM 700 N N . ASN A 1 85 ? 4.912 3.655 -7.592 1.00 92.44 85 ASN A N 1
ATOM 701 C CA . ASN A 1 85 ? 4.847 2.624 -6.559 1.00 92.44 85 ASN A CA 1
ATOM 702 C C . ASN A 1 85 ? 5.359 3.122 -5.194 1.00 92.44 85 ASN A C 1
ATOM 704 O O . ASN A 1 85 ? 4.821 2.754 -4.154 1.00 92.44 85 ASN A O 1
ATOM 708 N N . VAL A 1 86 ? 6.360 4.010 -5.191 1.00 93.12 86 VAL A N 1
ATOM 709 C CA . VAL A 1 86 ? 6.823 4.697 -3.974 1.00 93.12 86 VAL A CA 1
ATOM 710 C C . VAL A 1 86 ? 5.747 5.634 -3.426 1.00 93.12 86 VAL A C 1
ATOM 712 O O . VAL A 1 86 ? 5.514 5.635 -2.222 1.00 93.12 86 VAL A O 1
ATOM 715 N N . ILE A 1 87 ? 5.065 6.402 -4.280 1.00 93.56 87 ILE A N 1
ATOM 716 C CA . ILE A 1 87 ? 3.964 7.281 -3.853 1.00 93.56 87 ILE A CA 1
ATOM 717 C C . ILE A 1 87 ? 2.830 6.460 -3.235 1.00 93.56 87 ILE A C 1
ATOM 719 O O . ILE A 1 87 ? 2.326 6.830 -2.177 1.00 93.56 87 ILE A O 1
ATOM 723 N N . VAL A 1 88 ? 2.461 5.336 -3.859 1.00 93.25 88 VAL A N 1
ATOM 724 C CA . VAL A 1 88 ? 1.443 4.423 -3.323 1.00 93.25 88 VAL A CA 1
ATOM 725 C C . VAL A 1 88 ? 1.863 3.908 -1.950 1.00 93.25 88 VAL A C 1
ATOM 727 O O . VAL A 1 88 ? 1.084 4.059 -1.016 1.00 93.25 88 VAL A O 1
ATOM 730 N N . LEU A 1 89 ? 3.096 3.406 -1.806 1.00 93.75 89 LEU A N 1
ATOM 731 C CA . LEU A 1 89 ? 3.629 2.918 -0.528 1.00 93.75 89 LEU A CA 1
ATOM 732 C C . LEU A 1 89 ? 3.575 3.984 0.566 1.00 93.75 89 LEU A C 1
ATOM 734 O O . LEU A 1 89 ? 3.123 3.719 1.675 1.00 93.75 89 LEU A O 1
ATOM 738 N N . LEU A 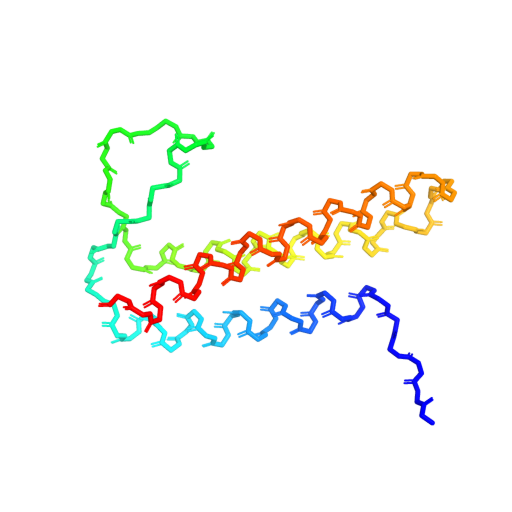1 90 ? 4.024 5.203 0.263 1.00 93.00 90 LEU A N 1
ATOM 739 C CA . LEU A 1 90 ? 3.993 6.299 1.228 1.00 93.00 90 LEU A CA 1
ATOM 740 C C . LEU A 1 90 ? 2.556 6.665 1.606 1.00 93.00 90 LEU A C 1
ATOM 742 O O . LEU A 1 90 ? 2.279 6.883 2.782 1.00 93.00 90 LEU A O 1
ATOM 746 N N . GLY A 1 91 ? 1.642 6.695 0.634 1.00 90.94 91 GLY A N 1
ATOM 747 C CA . GLY A 1 91 ? 0.230 6.977 0.865 1.00 90.94 91 GLY A CA 1
ATOM 748 C C . GLY A 1 91 ? -0.435 5.923 1.749 1.00 90.94 91 GLY A C 1
ATOM 749 O O . GLY A 1 91 ? -1.025 6.267 2.772 1.00 90.94 91 GLY A O 1
ATOM 750 N N . THR A 1 92 ? -0.313 4.640 1.399 1.00 92.06 92 THR A N 1
ATOM 751 C CA . THR A 1 92 ? -0.925 3.533 2.152 1.00 92.06 92 THR A CA 1
ATOM 752 C C . THR A 1 92 ? -0.361 3.439 3.561 1.00 92.06 92 THR A C 1
ATOM 754 O O . THR A 1 92 ? -1.133 3.363 4.519 1.00 92.06 92 THR A O 1
ATOM 757 N N . SER A 1 93 ? 0.960 3.555 3.709 1.00 92.19 93 SER A N 1
ATOM 758 C CA . SER A 1 93 ? 1.626 3.559 5.011 1.00 92.19 93 SER A CA 1
ATOM 759 C C . SER A 1 93 ? 1.233 4.765 5.863 1.00 92.19 93 SER A C 1
ATOM 761 O O . SER A 1 93 ? 0.970 4.605 7.053 1.00 92.19 93 SER A O 1
ATOM 763 N N . PHE A 1 94 ? 1.142 5.965 5.282 1.00 90.50 94 PHE A N 1
ATOM 764 C CA . PHE A 1 94 ? 0.722 7.167 6.006 1.00 90.50 94 PHE A CA 1
ATOM 765 C C . PHE A 1 94 ? -0.698 7.028 6.562 1.00 90.50 94 PHE A C 1
ATOM 767 O O . PHE A 1 94 ? -0.913 7.273 7.749 1.00 90.50 94 PHE A O 1
ATOM 774 N N . TYR A 1 95 ? -1.655 6.575 5.747 1.00 85.81 95 TYR A N 1
ATOM 775 C CA . TYR A 1 95 ? -3.025 6.353 6.214 1.00 85.81 95 TYR A CA 1
ATOM 776 C C . TYR A 1 95 ? -3.102 5.257 7.283 1.00 85.81 95 TYR A C 1
ATOM 778 O O . TYR A 1 95 ? -3.791 5.437 8.284 1.00 85.81 95 TYR A O 1
ATOM 786 N N . LEU A 1 96 ? -2.369 4.150 7.126 1.00 87.94 96 LEU A N 1
ATOM 787 C CA . LEU A 1 96 ? -2.287 3.097 8.146 1.00 87.94 96 LEU A CA 1
ATOM 788 C C . LEU A 1 96 ? -1.750 3.627 9.480 1.00 87.94 96 LEU A C 1
ATOM 790 O O . LEU A 1 96 ? -2.290 3.299 10.536 1.00 87.94 96 LEU A O 1
ATOM 794 N N . LEU A 1 97 ? -0.720 4.475 9.436 1.00 87.62 97 LEU A N 1
ATOM 795 C CA . LEU A 1 97 ? -0.161 5.111 10.627 1.00 87.62 97 LEU A CA 1
ATOM 796 C C . LEU A 1 97 ? -1.152 6.074 11.280 1.00 87.62 97 LEU A C 1
ATOM 798 O O . LEU A 1 97 ? -1.242 6.082 12.503 1.00 87.62 97 LEU A O 1
ATOM 802 N N . GLN A 1 98 ? -1.938 6.835 10.513 1.00 85.12 98 GLN A N 1
ATOM 803 C CA . GLN A 1 98 ? -2.982 7.692 11.091 1.00 85.12 98 GLN A CA 1
ATOM 804 C C . GLN A 1 98 ? -3.965 6.895 11.957 1.00 85.12 98 GLN A C 1
ATOM 806 O O . GLN A 1 98 ? -4.286 7.333 13.056 1.00 85.12 98 GLN A O 1
ATOM 811 N N . PHE A 1 99 ? -4.376 5.703 11.517 1.00 80.19 99 PHE A N 1
ATOM 812 C CA . PHE A 1 99 ? -5.239 4.817 12.312 1.00 80.19 99 PHE A CA 1
ATOM 813 C C . PHE A 1 99 ? -4.545 4.191 13.524 1.00 80.19 99 PHE A C 1
ATOM 815 O O . PHE A 1 99 ? -5.223 3.755 14.446 1.00 80.19 99 PHE A O 1
ATOM 822 N N . LEU A 1 100 ? -3.213 4.122 13.534 1.00 80.31 100 LEU A N 1
ATOM 823 C CA . LEU A 1 100 ? -2.445 3.649 14.687 1.00 80.31 100 LEU A CA 1
ATOM 824 C C . LEU A 1 100 ? -2.381 4.694 15.811 1.00 80.31 100 LEU A C 1
ATOM 826 O O . LEU A 1 100 ? -2.229 4.323 16.973 1.00 80.31 100 LEU A O 1
ATOM 830 N N . PHE A 1 101 ? -2.457 5.980 15.457 1.00 77.25 101 PHE A N 1
ATOM 831 C CA . PHE A 1 101 ? -2.330 7.111 16.381 1.00 77.25 101 PHE A CA 1
ATOM 832 C C . PHE A 1 101 ? -3.660 7.825 16.697 1.00 77.25 101 PHE A C 1
ATOM 834 O O . PHE A 1 101 ? -3.640 8.790 17.460 1.00 77.25 101 PHE A O 1
ATOM 841 N N . MET A 1 102 ? -4.786 7.379 16.127 1.00 67.88 102 MET A N 1
ATOM 842 C CA . MET A 1 102 ? -6.147 7.781 16.528 1.00 67.88 102 MET A CA 1
ATOM 843 C C . MET A 1 102 ? -6.701 6.837 17.590 1.00 67.88 102 MET A C 1
ATOM 845 O O . MET A 1 102 ? -7.367 7.354 18.512 1.00 67.88 102 MET A O 1
#

Sequence (102 aa):
MKKIELPRLFIFWSIVEFIVAGILYFKLPETIKINFGYILTSPVSQGNRAYIFTLPVVMFVSAIVFQALSRYYSPYLRYLLLVINVIVLLGTSFYLLQFLFM

pLDDT: mean 80.48, std 15.71, range [40.0, 95.88]

Radius of gyration: 15.31 Å; chains: 1; bounding box: 46×23×39 Å